Protein AF-A0A522BT53-F1 (afdb_monomer_lite)

Structure (mmCIF, N/CA/C/O backbone):
data_AF-A0A522BT53-F1
#
_entry.id   AF-A0A522BT53-F1
#
loop_
_atom_site.group_PDB
_atom_site.id
_atom_site.type_symbol
_atom_site.label_atom_id
_atom_site.label_alt_id
_atom_site.label_comp_id
_atom_site.label_asym_id
_atom_site.label_entity_id
_atom_site.label_seq_id
_atom_site.pdbx_PDB_ins_code
_atom_site.Cartn_x
_atom_site.Cartn_y
_atom_site.Cartn_z
_atom_site.occupancy
_atom_site.B_iso_or_equiv
_atom_site.auth_seq_id
_atom_site.auth_comp_id
_atom_site.auth_asym_id
_atom_site.auth_atom_id
_atom_site.pdbx_PDB_model_num
ATOM 1 N N . MET A 1 1 ? 45.485 5.341 -39.125 1.00 51.91 1 MET A N 1
ATOM 2 C CA . MET A 1 1 ? 44.309 5.757 -38.316 1.00 51.91 1 MET A CA 1
ATOM 3 C C . MET A 1 1 ? 43.005 5.611 -39.108 1.00 51.91 1 MET A C 1
ATOM 5 O O . MET A 1 1 ? 41.946 5.873 -38.557 1.00 51.91 1 MET A O 1
ATOM 9 N N . GLU A 1 2 ? 43.072 5.160 -40.367 1.00 54.91 2 GLU A N 1
ATOM 10 C CA . GLU A 1 2 ? 41.926 4.986 -41.268 1.00 54.91 2 GLU A CA 1
ATOM 11 C C . GLU A 1 2 ? 41.202 3.629 -41.104 1.00 54.91 2 GLU A C 1
ATOM 13 O O . GLU A 1 2 ? 39.992 3.572 -41.295 1.00 54.91 2 GLU A O 1
ATOM 18 N N . ASP A 1 3 ? 41.867 2.578 -40.603 1.00 47.59 3 ASP A N 1
ATOM 19 C CA . ASP A 1 3 ? 41.271 1.231 -40.449 1.00 47.59 3 ASP A CA 1
ATOM 20 C C . ASP A 1 3 ? 40.143 1.111 -39.401 1.00 47.59 3 ASP A C 1
ATOM 22 O O . ASP A 1 3 ? 39.347 0.176 -39.447 1.00 47.59 3 ASP A O 1
ATOM 26 N N . LEU A 1 4 ? 40.026 2.053 -38.455 1.00 53.59 4 LEU A N 1
ATOM 27 C CA . LEU A 1 4 ? 38.959 2.030 -37.437 1.00 53.59 4 LEU A CA 1
ATOM 28 C C . LEU A 1 4 ? 37.616 2.581 -37.948 1.00 53.59 4 LEU A C 1
ATOM 30 O O . LEU A 1 4 ? 36.588 2.376 -37.301 1.00 53.59 4 LEU A O 1
ATOM 34 N N . LEU A 1 5 ? 37.608 3.279 -39.090 1.00 54.75 5 LEU A N 1
ATOM 35 C CA . LEU A 1 5 ? 36.386 3.807 -39.711 1.00 54.75 5 LEU A CA 1
ATOM 36 C C . LEU A 1 5 ? 35.744 2.803 -40.680 1.00 54.75 5 LEU A C 1
ATOM 38 O O . LEU A 1 5 ? 34.523 2.816 -40.841 1.00 54.75 5 LEU A O 1
ATOM 42 N N . GLU A 1 6 ? 36.532 1.891 -41.256 1.00 53.12 6 GLU A N 1
ATOM 43 C CA . GLU A 1 6 ? 36.057 0.871 -42.204 1.00 53.12 6 GLU A CA 1
ATOM 44 C C . GLU A 1 6 ? 35.191 -0.213 -41.528 1.00 53.12 6 GLU A C 1
ATOM 46 O O . GLU A 1 6 ? 34.408 -0.907 -42.172 1.00 53.12 6 GLU A O 1
ATOM 51 N N . THR A 1 7 ? 35.259 -0.331 -40.197 1.00 60.66 7 THR A N 1
ATOM 52 C CA . THR A 1 7 ? 34.465 -1.300 -39.425 1.00 60.66 7 THR A CA 1
ATOM 53 C C . THR A 1 7 ? 33.075 -0.781 -39.027 1.00 60.66 7 THR A C 1
ATOM 55 O O . THR A 1 7 ? 32.381 -1.441 -38.261 1.00 60.66 7 THR A O 1
ATOM 58 N N . ALA A 1 8 ? 32.620 0.389 -39.490 1.00 65.56 8 ALA A N 1
ATOM 59 C CA . ALA A 1 8 ? 31.292 0.914 -39.150 1.00 65.56 8 ALA A CA 1
ATOM 60 C C . ALA A 1 8 ? 30.194 0.392 -40.104 1.00 65.56 8 ALA A C 1
ATOM 62 O O . ALA A 1 8 ? 30.047 0.859 -41.233 1.00 65.56 8 ALA A O 1
ATOM 63 N N . SER A 1 9 ? 29.361 -0.541 -39.635 1.00 83.19 9 SER A N 1
ATOM 64 C CA . SER A 1 9 ? 28.162 -1.009 -40.356 1.00 83.19 9 SER A CA 1
ATOM 65 C C . SER A 1 9 ? 27.059 0.067 -40.442 1.00 83.19 9 SER A C 1
ATOM 67 O O . SER A 1 9 ? 27.019 1.005 -39.644 1.00 83.19 9 SER A O 1
ATOM 69 N N . ARG A 1 10 ? 26.135 -0.046 -41.408 1.00 90.88 10 ARG A N 1
ATOM 70 C CA . ARG A 1 10 ? 24.993 0.877 -41.586 1.00 90.88 10 ARG A CA 1
ATOM 71 C C . ARG A 1 10 ? 23.680 0.212 -41.180 1.00 90.88 10 ARG A C 1
ATOM 73 O O . ARG A 1 10 ? 23.436 -0.936 -41.532 1.00 90.88 10 ARG A O 1
ATOM 80 N N . CYS A 1 11 ? 22.814 0.948 -40.486 1.00 92.94 11 CYS A N 1
ATOM 81 C CA . CYS A 1 11 ? 21.476 0.469 -40.140 1.00 92.94 11 CYS A CA 1
ATOM 82 C C . CYS A 1 11 ? 20.601 0.312 -41.406 1.00 92.94 11 CYS A C 1
ATOM 84 O O . CYS A 1 11 ? 20.479 1.283 -42.159 1.00 92.94 11 CYS A O 1
ATOM 86 N N . PRO A 1 12 ? 19.936 -0.838 -41.633 1.00 90.44 12 PRO A N 1
ATOM 87 C CA . PRO A 1 12 ? 19.098 -1.059 -42.816 1.00 90.44 12 PRO A CA 1
ATOM 88 C C . PRO A 1 12 ? 17.814 -0.212 -42.827 1.00 90.44 12 PRO A C 1
ATOM 90 O O . PRO A 1 12 ? 17.294 0.084 -43.899 1.00 90.44 12 PRO A O 1
ATOM 93 N N . HIS A 1 13 ? 17.328 0.231 -41.661 1.00 92.81 13 HIS A N 1
ATOM 94 C CA . HIS A 1 13 ? 16.106 1.037 -41.553 1.00 92.81 13 HIS A CA 1
ATOM 95 C C . HIS A 1 13 ? 16.332 2.534 -41.806 1.00 92.81 13 HIS A C 1
ATOM 97 O O . HIS A 1 13 ? 15.557 3.157 -42.524 1.00 92.81 13 HIS A O 1
ATOM 103 N N . CYS A 1 14 ? 17.380 3.130 -41.223 1.00 95.25 14 CYS A N 1
ATOM 104 C CA . CYS A 1 14 ? 17.581 4.588 -41.250 1.00 95.25 14 CYS A CA 1
ATOM 105 C C . CYS A 1 14 ? 18.962 5.037 -41.753 1.00 95.25 14 CYS A C 1
ATOM 107 O O . CYS A 1 14 ? 19.253 6.231 -41.753 1.00 95.25 14 CYS A O 1
ATOM 109 N N . ARG A 1 15 ? 19.839 4.101 -42.143 1.00 93.00 15 ARG A N 1
ATOM 110 C CA . ARG A 1 15 ? 21.200 4.345 -42.673 1.00 93.00 15 ARG A CA 1
ATOM 111 C C . ARG A 1 15 ? 22.184 5.053 -41.726 1.00 93.00 15 ARG A C 1
ATOM 113 O O . ARG A 1 15 ? 23.281 5.436 -42.145 1.00 93.00 15 ARG A O 1
ATOM 120 N N . ALA A 1 16 ? 21.852 5.175 -40.441 1.00 93.62 16 ALA A N 1
ATOM 121 C CA . ALA A 1 16 ? 22.793 5.645 -39.425 1.00 93.62 16 ALA A CA 1
ATOM 122 C C . ALA A 1 16 ? 24.003 4.699 -39.314 1.00 93.62 16 ALA A C 1
ATOM 124 O O . ALA A 1 16 ? 23.875 3.492 -39.539 1.00 93.62 16 ALA A O 1
ATOM 125 N N . SER A 1 17 ? 25.172 5.245 -38.974 1.00 92.31 17 SER A N 1
ATOM 126 C CA . SER A 1 17 ? 26.354 4.451 -38.627 1.00 92.31 17 SER A CA 1
ATOM 127 C C . SER A 1 17 ? 26.114 3.720 -37.307 1.00 92.31 17 SER A C 1
ATOM 129 O O . SER A 1 17 ? 25.740 4.346 -36.315 1.00 92.31 17 SER A O 1
ATOM 131 N N . ILE A 1 18 ? 26.342 2.411 -37.294 1.00 92.50 18 ILE A N 1
ATOM 132 C CA . ILE A 1 18 ? 26.172 1.543 -36.130 1.00 92.50 18 ILE A CA 1
ATOM 133 C C . ILE A 1 18 ? 27.439 0.718 -35.902 1.00 92.50 18 ILE A C 1
ATOM 135 O O . ILE A 1 18 ? 28.134 0.327 -36.844 1.00 92.50 18 ILE A O 1
ATOM 139 N N . ARG A 1 19 ? 27.722 0.421 -34.632 1.00 88.06 19 ARG A N 1
ATOM 140 C CA . ARG A 1 19 ? 28.759 -0.546 -34.263 1.00 88.06 19 ARG A CA 1
ATOM 141 C C . ARG A 1 19 ? 28.359 -1.939 -34.791 1.00 88.06 19 ARG A C 1
ATOM 143 O O . ARG A 1 19 ? 27.199 -2.315 -34.615 1.00 88.06 19 ARG A O 1
ATOM 150 N N . PRO A 1 20 ? 29.282 -2.719 -35.379 1.00 85.31 20 PRO A N 1
ATOM 151 C CA . PRO A 1 20 ? 29.013 -4.106 -35.754 1.00 85.31 20 PRO A CA 1
ATOM 152 C C . PRO A 1 20 ? 28.506 -4.930 -34.572 1.00 85.31 20 PRO A C 1
ATOM 154 O O . PRO A 1 20 ? 29.035 -4.821 -33.466 1.00 85.31 20 PRO A O 1
ATOM 157 N N . GLY A 1 21 ? 27.475 -5.743 -34.802 1.00 83.75 21 GLY A N 1
ATOM 158 C CA . GLY A 1 21 ? 26.868 -6.584 -33.765 1.00 83.75 21 GLY A CA 1
ATOM 159 C C . GLY A 1 21 ? 26.015 -5.830 -32.737 1.00 83.75 21 GLY A C 1
ATOM 160 O O . GLY A 1 21 ? 25.621 -6.423 -31.735 1.00 83.75 21 GLY A O 1
ATOM 161 N N . ALA A 1 22 ? 25.720 -4.540 -32.946 1.00 91.06 22 ALA A N 1
ATOM 162 C CA . ALA A 1 22 ? 24.783 -3.821 -32.089 1.00 91.06 22 ALA A CA 1
ATOM 163 C C . ALA A 1 22 ? 23.378 -4.460 -32.169 1.00 91.06 22 ALA A C 1
ATOM 165 O O . ALA A 1 22 ? 22.857 -4.616 -33.274 1.00 91.06 22 ALA A O 1
ATOM 166 N N . PRO A 1 23 ? 22.734 -4.788 -31.031 1.00 92.88 23 PRO A N 1
ATOM 167 C CA . PRO A 1 23 ? 21.416 -5.426 -31.031 1.00 92.88 23 PRO A CA 1
ATOM 168 C C . PRO A 1 23 ? 20.284 -4.487 -31.473 1.00 92.88 23 PRO A C 1
ATOM 170 O O . PRO A 1 23 ? 19.194 -4.950 -31.782 1.00 92.88 23 PRO A O 1
ATOM 173 N N . TRP A 1 24 ? 20.517 -3.173 -31.502 1.00 94.38 24 TRP A N 1
ATOM 174 C CA . TRP A 1 24 ? 19.541 -2.164 -31.914 1.00 94.38 24 TRP A CA 1
ATOM 175 C C . TRP A 1 24 ? 20.242 -0.882 -32.391 1.00 94.38 24 TRP A C 1
ATOM 177 O O . TRP A 1 24 ? 21.422 -0.654 -32.109 1.00 94.38 24 TRP A O 1
ATOM 187 N N . CYS A 1 25 ? 19.520 -0.032 -33.126 1.00 94.38 25 CYS A N 1
ATOM 188 C CA . CYS A 1 25 ? 20.022 1.251 -33.626 1.00 94.38 25 CYS A CA 1
ATOM 189 C C . CYS A 1 25 ? 19.683 2.409 -32.672 1.00 94.38 25 CYS A C 1
ATOM 191 O O . CYS A 1 25 ? 18.513 2.677 -32.431 1.00 94.38 25 CYS A O 1
ATOM 193 N N . THR A 1 26 ? 20.676 3.177 -32.214 1.00 92.69 26 THR A N 1
ATOM 194 C CA . THR A 1 26 ? 20.476 4.295 -31.266 1.00 92.69 26 THR A CA 1
ATOM 195 C C . THR A 1 26 ? 19.716 5.499 -31.818 1.00 92.69 26 THR A C 1
ATOM 197 O O . THR A 1 26 ? 19.280 6.344 -31.044 1.00 92.69 26 THR A O 1
ATOM 200 N N . LEU A 1 27 ? 19.556 5.595 -33.143 1.00 94.81 27 LEU A N 1
ATOM 201 C CA . LEU A 1 27 ? 18.863 6.714 -33.783 1.00 94.81 27 LEU A CA 1
ATOM 202 C C . LEU A 1 27 ? 17.391 6.398 -34.069 1.00 94.81 27 LEU A C 1
ATOM 204 O O . LEU A 1 27 ? 16.504 7.147 -33.677 1.00 94.81 27 LEU A O 1
ATOM 208 N N . CYS A 1 28 ? 17.122 5.288 -34.760 1.00 95.88 28 CYS A N 1
ATOM 209 C CA . CYS A 1 28 ? 15.758 4.904 -35.141 1.00 95.88 28 CYS A CA 1
ATOM 210 C C . CYS A 1 28 ? 15.131 3.846 -34.230 1.00 95.88 28 CYS A C 1
ATOM 212 O O . CYS A 1 28 ? 13.970 3.509 -34.428 1.00 95.88 28 CYS A O 1
ATOM 214 N N . HIS A 1 29 ? 15.881 3.318 -33.258 1.00 95.25 29 HIS A N 1
ATOM 215 C CA . HIS A 1 29 ? 15.434 2.296 -32.305 1.00 95.25 29 HIS A CA 1
ATOM 216 C C . HIS A 1 29 ? 14.978 0.977 -32.944 1.00 95.25 29 HIS A C 1
ATOM 218 O O . HIS A 1 29 ? 14.343 0.159 -32.286 1.00 95.25 29 HIS A O 1
ATOM 224 N N . ALA A 1 30 ? 15.332 0.739 -34.212 1.00 93.94 30 ALA A N 1
ATOM 225 C CA . ALA A 1 30 ? 15.098 -0.543 -34.859 1.00 93.94 30 ALA A CA 1
ATOM 226 C C . ALA A 1 30 ? 15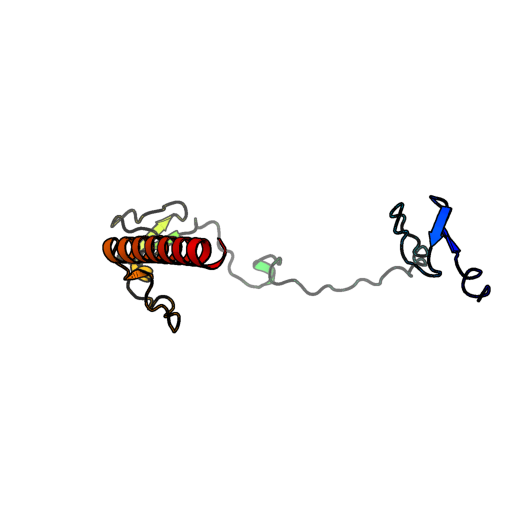.884 -1.654 -34.146 1.00 93.94 30 ALA A C 1
ATOM 228 O O . ALA A 1 30 ? 17.076 -1.486 -33.865 1.00 93.94 30 ALA A O 1
ATOM 229 N N . ASP A 1 31 ? 15.213 -2.775 -33.887 1.00 94.38 31 ASP A N 1
ATOM 230 C CA . ASP A 1 31 ? 15.825 -4.018 -33.421 1.00 94.38 31 ASP A CA 1
ATOM 231 C C . ASP A 1 31 ? 16.588 -4.663 -34.584 1.00 94.38 31 ASP A C 1
ATOM 233 O O . ASP A 1 31 ? 16.054 -4.801 -35.685 1.00 94.38 31 ASP A O 1
ATOM 237 N N . LEU A 1 32 ? 17.855 -4.996 -34.355 1.00 91.25 32 LEU A N 1
ATOM 238 C CA . LEU A 1 32 ? 18.758 -5.559 -35.362 1.00 91.25 32 LEU A CA 1
ATOM 239 C C . LEU A 1 32 ? 19.183 -6.989 -35.013 1.00 91.25 32 LEU A C 1
ATOM 241 O O . LEU A 1 32 ? 20.072 -7.540 -35.668 1.00 91.25 32 LEU A O 1
ATOM 245 N N . ARG A 1 33 ? 18.593 -7.592 -33.974 1.00 91.06 33 ARG A N 1
ATOM 246 C CA . ARG A 1 33 ? 18.890 -8.978 -33.612 1.00 91.06 33 ARG A CA 1
ATOM 247 C C . ARG A 1 33 ? 18.481 -9.915 -34.754 1.00 91.06 33 ARG A C 1
ATOM 249 O O . ARG A 1 33 ? 17.429 -9.707 -35.364 1.00 91.06 33 ARG A O 1
ATOM 256 N N . PRO A 1 34 ? 19.285 -10.952 -35.050 1.00 83.56 34 PRO A N 1
ATOM 257 C CA . PRO A 1 34 ? 18.869 -11.983 -35.986 1.00 83.56 34 PRO A CA 1
ATOM 258 C C . PRO A 1 34 ? 17.566 -12.609 -35.492 1.00 83.56 34 PRO A C 1
ATOM 260 O O . PRO A 1 34 ? 17.371 -12.790 -34.286 1.00 83.56 34 PRO A O 1
ATOM 263 N N . ALA A 1 35 ? 16.674 -12.913 -36.434 1.00 81.31 35 ALA A N 1
ATOM 264 C CA . ALA A 1 35 ? 15.457 -13.636 -36.112 1.00 81.31 35 ALA A CA 1
ATOM 265 C C . ALA A 1 35 ? 15.843 -14.939 -35.390 1.00 81.31 35 ALA A C 1
ATOM 267 O O . ALA A 1 35 ? 16.777 -15.612 -35.838 1.00 81.31 35 ALA A O 1
ATOM 268 N N . PRO A 1 36 ? 15.181 -15.274 -34.269 1.00 80.81 36 PRO A N 1
ATOM 269 C CA . PRO A 1 36 ? 15.466 -16.512 -33.567 1.00 80.81 36 PRO A CA 1
ATOM 270 C C . PRO A 1 36 ? 15.254 -17.684 -34.525 1.00 80.81 36 PRO A C 1
ATOM 272 O O . PRO A 1 36 ? 14.249 -17.748 -35.237 1.00 80.81 36 PRO A O 1
ATOM 275 N N . GLU A 1 37 ? 16.229 -18.586 -34.559 1.00 81.94 37 GLU A N 1
ATOM 276 C CA . GLU A 1 37 ? 16.114 -19.851 -35.274 1.00 81.94 37 GLU A CA 1
ATOM 277 C C . GLU A 1 37 ? 14.888 -20.607 -34.734 1.00 81.94 37 GLU A C 1
ATOM 279 O O . GLU A 1 37 ? 14.686 -20.611 -33.515 1.00 81.94 37 GLU A O 1
ATOM 284 N N . PRO A 1 38 ? 14.023 -21.180 -35.594 1.00 75.94 38 PRO A N 1
ATOM 285 C CA . PRO A 1 38 ? 12.851 -21.912 -35.134 1.00 75.94 38 PRO A CA 1
ATOM 286 C C . PRO A 1 38 ? 13.271 -23.059 -34.212 1.00 75.94 38 PRO A C 1
ATOM 288 O O . PRO A 1 38 ? 13.828 -24.067 -34.645 1.00 75.94 38 PRO A O 1
ATOM 291 N N . GLU A 1 39 ? 13.003 -22.877 -32.923 1.00 75.00 39 GLU A N 1
ATOM 292 C CA . GLU A 1 39 ? 13.284 -23.859 -31.888 1.00 75.00 39 GLU A CA 1
ATOM 293 C C . GLU A 1 39 ? 12.378 -25.089 -32.100 1.00 75.00 39 GLU A C 1
ATOM 295 O O . GLU A 1 39 ? 11.190 -24.932 -32.420 1.00 75.00 39 GLU A O 1
ATOM 300 N N . PRO A 1 40 ? 12.897 -26.325 -31.966 1.00 73.56 40 PRO A N 1
ATOM 301 C CA . PRO A 1 40 ? 12.061 -27.519 -32.015 1.00 73.56 40 PRO A CA 1
ATOM 302 C C . PRO A 1 40 ? 10.960 -27.431 -30.952 1.00 73.56 40 PRO A C 1
ATOM 304 O O . PRO A 1 40 ? 11.193 -26.957 -29.842 1.00 73.56 40 PRO A O 1
ATOM 307 N N . ALA A 1 41 ? 9.750 -27.877 -31.308 1.00 73.31 41 ALA A N 1
ATOM 308 C CA . ALA A 1 41 ? 8.565 -27.729 -30.467 1.00 73.31 41 ALA A CA 1
ATOM 309 C C . ALA A 1 41 ? 8.835 -28.202 -29.022 1.00 73.31 41 ALA A C 1
ATOM 311 O O . ALA A 1 41 ? 9.313 -29.326 -28.832 1.00 73.31 41 ALA A O 1
ATOM 312 N N . PRO A 1 42 ? 8.538 -27.374 -28.003 1.00 69.88 42 PRO A N 1
ATOM 313 C CA . PRO A 1 42 ? 8.879 -27.701 -26.629 1.00 69.88 42 PRO A CA 1
ATOM 314 C C . PRO A 1 42 ? 8.073 -28.912 -26.151 1.00 69.88 42 PRO A C 1
ATOM 316 O O . PRO A 1 42 ? 6.853 -28.980 -26.316 1.00 69.88 42 PRO A O 1
ATOM 319 N N . ALA A 1 43 ? 8.763 -29.864 -25.520 1.00 74.56 43 ALA A N 1
ATOM 320 C CA . ALA A 1 43 ? 8.123 -30.927 -24.754 1.00 74.56 43 ALA A CA 1
ATOM 321 C C . ALA A 1 43 ? 7.239 -30.317 -23.645 1.00 74.56 43 ALA A C 1
ATOM 323 O O . ALA A 1 43 ? 7.549 -29.227 -23.155 1.00 74.56 43 ALA A O 1
ATOM 324 N N . PRO A 1 44 ? 6.150 -30.986 -23.218 1.00 71.19 44 PRO A N 1
ATOM 325 C CA . PRO A 1 44 ? 5.286 -30.470 -22.162 1.00 71.19 44 PRO A CA 1
ATOM 326 C C . PRO A 1 44 ? 6.084 -30.271 -20.869 1.00 71.19 44 PRO A C 1
ATOM 328 O O . PRO A 1 44 ? 6.454 -31.223 -20.183 1.00 71.19 44 PRO A O 1
ATOM 331 N N . VAL A 1 45 ? 6.352 -29.008 -20.540 1.00 70.00 45 VAL A N 1
ATOM 332 C CA . VAL A 1 45 ? 7.021 -28.620 -19.300 1.00 70.00 45 VAL A CA 1
ATOM 333 C C . VAL A 1 45 ? 5.982 -28.645 -18.185 1.00 70.00 45 VAL A C 1
ATOM 335 O O . VAL A 1 45 ? 5.054 -27.833 -18.168 1.00 70.00 45 VAL A O 1
ATOM 338 N N . VAL A 1 46 ? 6.132 -29.570 -17.234 1.00 72.62 46 VAL A N 1
ATOM 339 C CA . VAL A 1 46 ? 5.390 -29.519 -15.969 1.00 72.62 46 VAL A CA 1
ATOM 340 C C . VAL A 1 46 ? 5.873 -28.281 -15.221 1.00 72.62 46 VAL A C 1
ATOM 342 O O . VAL A 1 46 ? 6.988 -28.253 -14.702 1.00 72.62 46 VAL A O 1
ATOM 345 N N . ARG A 1 47 ? 5.065 -27.219 -15.217 1.00 77.88 47 ARG A N 1
ATOM 346 C CA . ARG A 1 47 ? 5.411 -25.998 -14.489 1.00 77.88 47 ARG A CA 1
ATOM 347 C C . ARG A 1 47 ? 5.171 -26.210 -12.992 1.00 77.88 47 ARG A C 1
ATOM 349 O O . ARG A 1 47 ? 4.096 -26.699 -12.636 1.00 77.88 47 ARG A O 1
ATOM 356 N N . PRO A 1 48 ? 6.109 -25.805 -12.120 1.00 79.88 48 PRO A N 1
ATOM 357 C CA . PRO A 1 48 ? 5.838 -25.709 -10.696 1.00 79.88 48 PRO A CA 1
ATOM 358 C C . PRO A 1 48 ? 4.650 -24.775 -10.471 1.00 79.88 48 PRO A C 1
ATOM 360 O O . PRO A 1 48 ? 4.518 -23.745 -11.135 1.00 79.88 48 PRO A O 1
ATOM 363 N N . VAL A 1 49 ? 3.777 -25.153 -9.547 1.00 82.44 49 VAL A N 1
ATOM 364 C CA . VAL A 1 49 ? 2.657 -24.314 -9.133 1.00 82.44 49 VAL A CA 1
ATOM 365 C C . VAL A 1 49 ? 3.221 -23.126 -8.351 1.00 82.44 49 VAL A C 1
ATOM 367 O O . VAL A 1 49 ? 3.959 -23.322 -7.389 1.00 82.44 49 VAL A O 1
ATOM 370 N N . ASP A 1 50 ? 2.893 -21.905 -8.769 1.00 86.69 50 ASP A N 1
ATOM 371 C CA . ASP A 1 50 ? 3.258 -20.690 -8.039 1.00 86.69 50 ASP A CA 1
ATOM 372 C C . ASP A 1 50 ? 2.336 -20.538 -6.816 1.00 86.69 50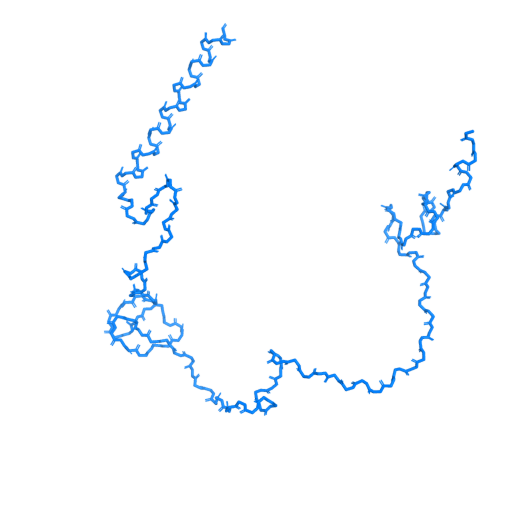 ASP A C 1
ATOM 374 O O . ASP A 1 50 ? 1.128 -20.355 -6.989 1.00 86.69 50 ASP A O 1
ATOM 378 N N . PRO A 1 51 ? 2.862 -20.602 -5.580 1.00 82.69 51 PRO A N 1
ATOM 379 C CA . PRO A 1 51 ? 2.045 -20.555 -4.372 1.00 82.69 51 PRO A CA 1
ATOM 380 C C . PRO A 1 51 ? 1.289 -19.231 -4.180 1.00 82.69 51 PRO A C 1
ATOM 382 O O . PRO A 1 51 ? 0.329 -19.207 -3.415 1.00 82.69 51 PRO A O 1
ATOM 385 N N . LEU A 1 52 ? 1.679 -18.141 -4.851 1.00 85.06 52 LEU A N 1
ATOM 386 C CA . LEU A 1 52 ? 0.998 -16.843 -4.734 1.00 85.06 52 LEU A CA 1
ATOM 387 C C . LEU A 1 52 ? -0.227 -16.725 -5.644 1.00 85.06 52 LEU A C 1
ATOM 389 O O . LEU A 1 52 ? -1.134 -15.944 -5.358 1.00 85.06 52 LEU A O 1
ATOM 393 N N . THR A 1 53 ? -0.257 -17.481 -6.740 1.00 81.44 53 THR A N 1
ATOM 394 C CA . THR A 1 53 ? -1.343 -17.440 -7.734 1.00 81.44 53 THR A CA 1
ATOM 395 C C . THR A 1 53 ? -2.126 -18.746 -7.828 1.00 81.44 53 THR A C 1
ATOM 397 O O . THR A 1 53 ? -3.146 -18.809 -8.518 1.00 81.44 53 THR A O 1
ATOM 400 N N . ALA A 1 54 ? -1.699 -19.788 -7.116 1.00 85.69 54 ALA A N 1
ATOM 401 C CA . ALA A 1 54 ? -2.408 -21.052 -7.061 1.00 85.69 54 ALA A CA 1
ATOM 402 C C . ALA A 1 54 ? -3.788 -20.907 -6.402 1.00 85.69 54 ALA A C 1
ATOM 404 O O . ALA A 1 54 ? -3.926 -20.252 -5.366 1.00 85.69 54 ALA A O 1
ATOM 405 N N . PRO A 1 55 ? -4.815 -21.591 -6.930 1.00 80.75 55 PRO A N 1
ATOM 406 C CA . PRO A 1 55 ? -6.067 -21.779 -6.216 1.00 80.75 55 PRO A CA 1
ATOM 407 C C . PRO A 1 55 ? -5.814 -22.367 -4.823 1.00 80.75 55 PRO A C 1
ATOM 409 O O . PRO A 1 55 ? -5.090 -23.351 -4.690 1.00 80.75 55 PRO A O 1
ATOM 412 N N . ALA A 1 56 ? -6.468 -21.826 -3.793 1.00 79.75 56 ALA A N 1
ATOM 413 C CA . ALA A 1 56 ? -6.314 -22.280 -2.406 1.00 79.75 56 ALA A CA 1
ATOM 414 C C . ALA A 1 56 ? -6.509 -23.803 -2.240 1.00 79.75 56 ALA A C 1
ATOM 416 O O . ALA A 1 56 ? -5.794 -24.446 -1.475 1.00 79.75 56 ALA A O 1
ATOM 417 N N . ALA A 1 57 ? -7.413 -24.394 -3.031 1.00 80.12 57 ALA A N 1
ATOM 418 C CA . ALA A 1 57 ? -7.652 -25.836 -3.064 1.00 80.12 57 ALA A CA 1
ATOM 419 C C . ALA A 1 57 ? -6.410 -26.652 -3.473 1.00 80.12 57 ALA A C 1
ATOM 421 O O . ALA A 1 57 ? -6.166 -27.715 -2.909 1.00 80.12 57 ALA A O 1
ATOM 422 N N . LEU A 1 58 ? -5.599 -26.147 -4.411 1.00 82.88 58 LEU A N 1
ATOM 423 C CA . LEU A 1 58 ? -4.347 -26.788 -4.840 1.00 82.88 58 LEU A CA 1
ATOM 424 C C . LEU A 1 58 ? -3.258 -26.733 -3.761 1.00 82.88 58 LEU A C 1
ATOM 426 O O . LEU A 1 58 ? -2.336 -27.540 -3.786 1.00 82.88 58 LEU A O 1
ATOM 430 N N . LEU A 1 59 ? -3.382 -25.808 -2.810 1.00 85.25 59 LEU A N 1
ATOM 431 C CA . LEU A 1 59 ? -2.477 -25.660 -1.671 1.00 85.25 59 LEU A CA 1
ATOM 432 C C . LEU A 1 59 ? -2.984 -26.384 -0.412 1.00 85.25 59 LEU A C 1
ATOM 434 O O . LEU A 1 59 ? -2.363 -26.273 0.642 1.00 85.25 59 LE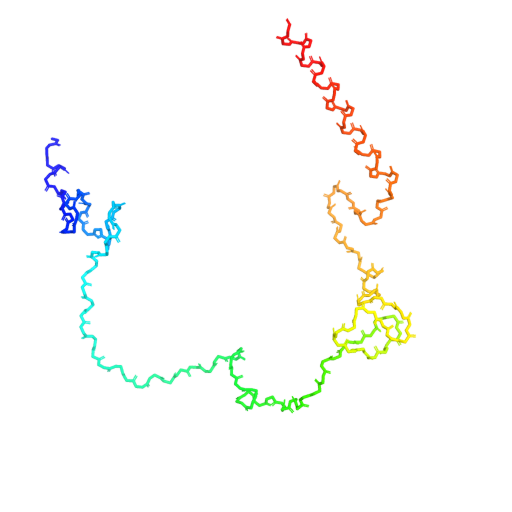U A O 1
ATOM 438 N N . GLY A 1 60 ? -4.119 -27.091 -0.487 1.00 83.12 60 GLY A N 1
ATOM 439 C CA . GLY A 1 60 ? -4.739 -27.729 0.680 1.00 83.12 60 GLY A CA 1
ATOM 440 C C . GLY A 1 60 ? -5.217 -26.735 1.746 1.00 83.12 60 GLY A C 1
ATOM 441 O O . GLY A 1 60 ? -5.426 -27.120 2.896 1.00 83.12 60 GLY A O 1
ATOM 442 N N . LEU A 1 61 ? -5.380 -25.458 1.384 1.00 79.00 61 LEU A N 1
ATOM 443 C CA . LEU A 1 61 ? -5.897 -24.428 2.277 1.00 79.00 61 LEU A CA 1
ATOM 444 C C . LEU A 1 61 ? -7.424 -24.564 2.376 1.00 79.00 61 LEU A C 1
ATOM 446 O O . LEU A 1 61 ? -8.085 -24.819 1.363 1.00 79.00 61 LEU A O 1
ATOM 450 N N . PRO A 1 62 ? -8.013 -24.373 3.570 1.00 74.31 62 PRO A N 1
ATOM 451 C CA . PRO A 1 62 ? -9.459 -24.402 3.717 1.00 74.31 62 PRO A CA 1
ATOM 452 C C . PRO A 1 62 ? -10.094 -23.312 2.848 1.00 74.31 62 PRO A C 1
ATOM 454 O O . PRO A 1 62 ? -9.630 -22.170 2.817 1.00 74.31 62 PRO A O 1
ATOM 457 N N . ALA A 1 63 ? -11.176 -23.659 2.149 1.00 67.50 63 ALA A N 1
ATOM 458 C CA . ALA A 1 63 ? -11.972 -22.689 1.414 1.00 67.50 63 ALA A CA 1
ATOM 459 C C . ALA A 1 63 ? -12.622 -21.723 2.416 1.00 67.50 63 ALA A C 1
ATOM 461 O O . ALA A 1 63 ? -13.630 -22.050 3.042 1.00 67.50 63 ALA A O 1
ATOM 462 N N . GLN A 1 64 ? -12.044 -20.533 2.589 1.00 64.44 64 GLN A N 1
ATOM 463 C CA . GLN A 1 64 ? -12.704 -19.456 3.320 1.00 64.44 64 GLN A CA 1
ATOM 464 C C . GLN A 1 64 ? -13.814 -18.898 2.431 1.00 64.44 64 GLN A C 1
ATOM 466 O O . GLN A 1 64 ? -13.596 -18.027 1.590 1.00 64.44 64 GLN A O 1
ATOM 471 N N . ALA A 1 65 ? -15.009 -19.464 2.570 1.00 57.72 65 ALA A N 1
ATOM 472 C CA . ALA A 1 65 ? -16.197 -18.976 1.896 1.00 57.72 65 ALA A CA 1
ATOM 473 C C . ALA A 1 65 ? -16.576 -17.602 2.466 1.00 57.72 65 ALA A C 1
ATOM 475 O O . ALA A 1 65 ? -17.129 -17.523 3.556 1.00 57.72 65 ALA A O 1
ATOM 476 N N . GLY A 1 66 ? -16.261 -16.534 1.729 1.00 58.47 66 GLY A N 1
ATOM 477 C CA . GLY A 1 66 ? -17.008 -15.270 1.724 1.00 58.47 66 GLY A CA 1
ATOM 478 C C . GLY A 1 66 ? -17.210 -14.531 3.050 1.00 58.47 66 GLY A C 1
ATOM 479 O O . GLY A 1 66 ? -18.048 -13.634 3.086 1.00 58.47 66 GLY A O 1
ATOM 480 N N . ALA A 1 67 ? -16.493 -14.871 4.123 1.00 67.38 67 ALA A N 1
ATOM 481 C CA . ALA A 1 67 ? -16.517 -14.069 5.336 1.00 67.38 67 ALA A CA 1
ATOM 482 C C . ALA A 1 67 ? -15.955 -12.690 4.982 1.00 67.38 67 ALA A C 1
ATOM 484 O O . ALA A 1 67 ? -14.803 -12.574 4.557 1.00 67.38 67 ALA A O 1
ATOM 485 N N . GLU A 1 68 ? -16.797 -11.663 5.094 1.00 79.88 68 GLU A N 1
ATOM 486 C CA . GLU A 1 68 ? -16.369 -10.287 4.888 1.00 79.88 68 GLU A CA 1
ATOM 487 C C . GLU A 1 68 ? -15.177 -10.027 5.820 1.00 79.88 68 GLU A C 1
ATOM 489 O O . GLU A 1 68 ? -15.274 -10.312 7.018 1.00 79.88 68 GLU A O 1
ATOM 494 N N . PRO A 1 69 ? -14.022 -9.584 5.297 1.00 86.81 69 PRO A N 1
ATOM 495 C CA . PRO A 1 69 ? -12.834 -9.418 6.116 1.00 86.81 69 PRO A CA 1
ATOM 496 C C . PRO A 1 69 ? -13.122 -8.435 7.253 1.00 86.81 69 PRO A C 1
ATOM 498 O O . PRO A 1 69 ? -13.682 -7.355 7.050 1.00 86.81 69 PRO A O 1
ATOM 501 N N . THR A 1 70 ? -12.720 -8.812 8.462 1.00 93.75 70 THR A N 1
ATOM 502 C CA . THR A 1 70 ? -12.867 -7.988 9.663 1.00 93.75 70 THR A CA 1
ATOM 503 C C . THR A 1 70 ? -11.519 -7.727 10.310 1.00 93.75 70 THR A C 1
ATOM 505 O O . THR A 1 70 ? -10.627 -8.573 10.244 1.00 93.75 70 THR A O 1
ATOM 508 N N . TRP A 1 71 ? -11.386 -6.600 11.002 1.00 93.19 71 TRP A N 1
ATOM 509 C CA . TRP A 1 71 ? -10.230 -6.297 11.840 1.00 93.19 71 TRP A CA 1
ATOM 510 C C . TRP A 1 71 ? -10.603 -6.275 13.330 1.00 93.19 71 TRP A C 1
ATOM 512 O O . TRP A 1 71 ? -11.671 -5.773 13.693 1.00 93.19 71 TRP A O 1
ATOM 522 N N . PRO A 1 72 ? -9.733 -6.793 14.215 1.00 93.75 72 PRO A N 1
ATOM 523 C CA . PRO A 1 72 ? -9.929 -6.709 15.656 1.00 93.75 72 PRO A CA 1
ATOM 524 C C . PRO A 1 72 ? -9.504 -5.332 16.181 1.00 93.75 72 PRO A C 1
ATOM 526 O O . PRO A 1 72 ? -8.409 -4.843 15.896 1.00 93.75 72 PRO A O 1
ATOM 529 N N . CYS A 1 73 ? -10.348 -4.697 16.989 1.00 94.12 73 CYS A N 1
ATOM 530 C CA . CYS A 1 73 ? -10.006 -3.444 17.645 1.00 94.12 73 CYS A CA 1
ATOM 531 C C . CYS A 1 73 ? -8.971 -3.681 18.747 1.00 94.12 73 CYS A C 1
ATOM 533 O O . CYS A 1 73 ? -9.282 -4.294 19.760 1.00 94.12 73 CYS A O 1
ATOM 535 N N . THR A 1 74 ? -7.773 -3.114 18.621 1.00 91.94 74 THR A N 1
ATOM 536 C CA . THR A 1 74 ? -6.707 -3.281 19.628 1.00 91.94 74 THR A CA 1
ATOM 537 C C . THR A 1 74 ? -7.026 -2.613 20.970 1.00 91.94 74 THR A C 1
ATOM 539 O O . THR A 1 74 ? -6.414 -2.946 21.973 1.00 91.94 74 THR A O 1
ATOM 542 N N . THR A 1 75 ? -7.986 -1.680 21.005 1.00 92.38 75 THR A N 1
ATOM 543 C CA . THR A 1 75 ? -8.428 -1.007 22.239 1.00 92.38 75 THR A CA 1
ATOM 544 C C . THR A 1 75 ? -9.455 -1.810 23.048 1.00 92.38 75 THR A C 1
ATOM 546 O O . THR A 1 75 ? -9.395 -1.797 24.270 1.00 92.38 75 THR A O 1
ATOM 549 N N . CYS A 1 76 ? -10.420 -2.482 22.403 1.00 93.56 76 CYS A N 1
ATOM 550 C CA . CYS A 1 76 ? -11.538 -3.147 23.099 1.00 93.56 76 CYS A CA 1
ATOM 551 C C . CYS A 1 76 ? -11.823 -4.590 22.645 1.00 93.56 76 CYS A C 1
ATOM 553 O O . CYS A 1 76 ? -12.711 -5.233 23.191 1.00 93.56 76 CYS A O 1
ATOM 555 N N . GLY A 1 77 ? -11.117 -5.102 21.635 1.00 92.25 77 GLY A N 1
ATOM 556 C CA . GLY A 1 77 ? -11.264 -6.463 21.110 1.00 92.25 77 GLY A CA 1
ATOM 557 C C . GLY A 1 77 ? -12.401 -6.678 20.104 1.00 92.25 77 GLY A C 1
ATOM 558 O O . GLY A 1 77 ? -12.455 -7.739 19.490 1.00 92.25 77 GLY A O 1
ATOM 559 N N . ALA A 1 78 ? -13.292 -5.702 19.888 1.00 95.50 78 ALA A N 1
ATOM 560 C CA . ALA A 1 78 ? -14.417 -5.857 18.961 1.00 95.50 78 ALA A CA 1
ATOM 561 C C . ALA A 1 78 ? -13.957 -6.111 17.511 1.00 95.50 78 ALA A C 1
ATOM 563 O O . ALA A 1 78 ? -13.047 -5.438 17.020 1.00 95.50 78 ALA A O 1
ATOM 564 N N . ALA A 1 79 ? -14.614 -7.041 16.814 1.00 95.44 79 ALA A N 1
ATOM 565 C CA . ALA A 1 79 ? -14.423 -7.258 15.382 1.00 95.44 79 ALA A CA 1
ATOM 566 C C . ALA A 1 79 ? -15.195 -6.199 14.583 1.00 95.44 79 ALA A C 1
ATOM 568 O O . ALA A 1 79 ? -16.380 -5.974 14.821 1.00 95.44 79 ALA A O 1
ATOM 569 N N . ASN A 1 80 ? -14.520 -5.542 13.645 1.00 95.44 80 ASN A N 1
ATOM 570 C CA . ASN A 1 80 ? -15.078 -4.466 12.830 1.00 95.44 80 ASN A CA 1
ATOM 571 C C . ASN A 1 80 ? -14.924 -4.786 11.339 1.00 95.44 80 ASN A C 1
ATOM 573 O O . ASN A 1 80 ? -13.933 -5.411 10.965 1.00 95.44 80 ASN A O 1
ATOM 577 N N . PRO A 1 81 ? -15.856 -4.352 10.475 1.00 93.75 81 PRO A N 1
ATOM 578 C CA . PRO A 1 81 ? -15.744 -4.567 9.032 1.00 93.75 81 PRO A CA 1
ATOM 579 C C . PRO A 1 81 ? -14.518 -3.842 8.462 1.00 93.75 81 PRO A C 1
ATOM 581 O O . PRO A 1 81 ? -14.169 -2.754 8.931 1.00 93.75 81 PRO A O 1
ATOM 584 N N . ILE A 1 82 ? -13.880 -4.399 7.424 1.00 93.00 82 ILE A N 1
ATOM 585 C CA . ILE A 1 82 ? -12.662 -3.810 6.828 1.00 93.00 82 ILE A CA 1
ATOM 586 C C . ILE A 1 82 ? -12.867 -2.387 6.292 1.00 93.00 82 ILE A C 1
ATOM 588 O O . ILE A 1 82 ? -11.924 -1.604 6.244 1.00 93.00 82 ILE A O 1
ATOM 592 N N . ALA A 1 83 ? -14.100 -2.041 5.914 1.00 91.38 83 ALA A N 1
ATOM 593 C CA . ALA A 1 83 ? -14.452 -0.710 5.429 1.00 91.38 83 ALA A CA 1
ATOM 594 C C . ALA A 1 83 ? -14.564 0.341 6.553 1.00 91.38 83 ALA A C 1
ATOM 596 O O . ALA A 1 83 ? -14.550 1.540 6.273 1.00 91.38 83 ALA A O 1
ATOM 597 N N . ALA A 1 84 ? -14.680 -0.075 7.821 1.00 93.56 84 ALA A N 1
ATOM 598 C CA . ALA A 1 84 ? -14.779 0.850 8.943 1.00 93.56 84 ALA A CA 1
ATOM 599 C C . ALA A 1 84 ? -13.404 1.419 9.315 1.00 93.56 84 ALA A C 1
ATOM 601 O O . ALA A 1 84 ? -12.485 0.688 9.676 1.00 93.56 84 ALA A O 1
ATOM 602 N N . THR A 1 85 ? -13.290 2.747 9.306 1.00 93.50 85 THR A N 1
ATOM 603 C CA . THR A 1 85 ? -12.079 3.475 9.727 1.00 93.50 85 THR A CA 1
ATOM 604 C C . THR A 1 85 ? -11.974 3.649 11.247 1.00 93.50 85 THR A C 1
ATOM 606 O O . THR A 1 85 ? -10.923 4.046 11.754 1.00 93.50 85 THR A O 1
ATOM 609 N N . ALA A 1 86 ? -13.059 3.373 11.975 1.00 95.62 86 ALA A N 1
ATOM 610 C CA . ALA A 1 86 ? -13.150 3.448 13.427 1.00 95.62 86 ALA A CA 1
ATOM 611 C C . ALA A 1 86 ? -13.969 2.276 13.983 1.00 95.62 86 ALA A C 1
ATOM 613 O O . ALA A 1 86 ? -14.853 1.742 13.313 1.00 95.62 86 ALA A O 1
ATOM 614 N N . CYS A 1 87 ? -13.669 1.889 15.219 1.00 96.31 87 CYS A N 1
ATOM 615 C CA . CYS A 1 87 ? -14.356 0.826 15.926 1.00 96.31 87 CYS A CA 1
ATOM 616 C C . CYS A 1 87 ? -15.804 1.235 16.206 1.00 96.31 87 CYS A C 1
ATOM 618 O O . CYS A 1 87 ? -16.058 2.248 16.855 1.00 96.31 87 CYS A O 1
ATOM 620 N N . THR A 1 88 ? -16.747 0.409 15.774 1.00 96.31 88 THR A N 1
ATOM 621 C CA . THR A 1 88 ? -18.187 0.607 15.985 1.00 96.31 88 THR A CA 1
ATOM 622 C C . THR A 1 88 ? -18.600 0.494 17.457 1.00 96.31 88 THR A C 1
ATOM 624 O O . THR A 1 88 ? -19.631 1.037 17.838 1.00 96.31 88 THR A O 1
ATOM 627 N N . ALA A 1 89 ? -17.782 -0.158 18.295 1.00 96.56 89 ALA A N 1
ATOM 628 C CA . ALA A 1 89 ? -18.048 -0.335 19.722 1.00 96.56 89 ALA A CA 1
ATOM 629 C C . ALA A 1 89 ? -17.449 0.774 20.608 1.00 96.56 89 ALA A C 1
ATOM 631 O O . ALA A 1 89 ? -18.103 1.226 21.542 1.00 96.56 89 ALA A O 1
ATOM 632 N N . CYS A 1 90 ? -16.210 1.213 20.348 1.00 95.69 90 CYS A N 1
ATOM 633 C CA . CYS A 1 90 ? -15.497 2.158 21.225 1.00 95.69 90 CYS A CA 1
ATOM 634 C C . CYS A 1 90 ? -15.021 3.446 20.536 1.00 95.69 90 CYS A C 1
ATOM 636 O O . CYS A 1 90 ? -14.417 4.295 21.185 1.00 95.69 90 CYS A O 1
ATOM 638 N N . GLY A 1 91 ? -15.231 3.590 19.225 1.00 95.19 91 GLY A N 1
ATOM 639 C CA . GLY A 1 91 ? -14.820 4.765 18.450 1.00 95.19 91 GLY A CA 1
ATOM 640 C C . GLY A 1 91 ? -13.318 4.876 18.156 1.00 95.19 91 GLY A C 1
ATOM 641 O O . GLY A 1 91 ? -12.910 5.794 17.450 1.00 95.19 91 GLY A O 1
ATOM 642 N N . ALA A 1 92 ? -12.483 3.958 18.656 1.00 94.56 92 ALA A N 1
ATOM 643 C CA . ALA A 1 92 ? -11.044 3.975 18.394 1.00 94.56 92 ALA A CA 1
ATOM 644 C C . ALA A 1 92 ? -10.742 3.784 16.898 1.00 94.56 92 ALA A C 1
ATOM 646 O O . ALA A 1 92 ? -11.351 2.940 16.243 1.00 94.56 92 ALA A O 1
ATOM 647 N N . GLY A 1 93 ? -9.789 4.544 16.356 1.00 92.75 93 GLY A N 1
ATOM 648 C CA . GLY A 1 93 ? -9.348 4.378 14.969 1.00 92.75 93 GLY A CA 1
ATOM 649 C C . GLY A 1 93 ? -8.721 3.003 14.709 1.00 92.75 93 GLY A C 1
ATOM 650 O O . GLY A 1 93 ? -8.263 2.329 15.637 1.00 92.75 93 GLY A O 1
ATOM 651 N N . PHE A 1 94 ? -8.663 2.600 13.439 1.00 91.62 94 PHE A N 1
ATOM 652 C CA . PHE A 1 94 ? -7.933 1.398 13.026 1.00 91.62 94 PHE A CA 1
ATOM 653 C C . PHE A 1 94 ? -6.496 1.413 13.586 1.00 91.62 94 PHE A C 1
ATOM 655 O O . PHE A 1 94 ? -5.752 2.373 13.375 1.00 91.62 94 PHE A O 1
ATOM 662 N N . LEU A 1 95 ? -6.127 0.361 14.329 1.00 84.94 95 LEU A N 1
ATOM 663 C CA . LEU A 1 95 ? -4.820 0.193 14.991 1.00 84.94 95 LEU A CA 1
ATOM 664 C C . LEU A 1 95 ? -4.440 1.295 16.002 1.00 84.94 95 LEU A C 1
ATOM 666 O O . LEU A 1 95 ? -3.256 1.502 16.265 1.00 84.94 95 LEU A O 1
ATOM 670 N N . ALA A 1 96 ? -5.408 1.998 16.598 1.00 85.38 96 ALA A N 1
ATOM 671 C CA . ALA A 1 96 ? -5.123 3.071 17.557 1.00 85.38 96 ALA A CA 1
ATOM 672 C C . ALA A 1 96 ? -4.221 2.626 18.726 1.00 85.38 96 ALA A C 1
ATOM 674 O O . ALA A 1 96 ? -3.310 3.360 19.089 1.00 85.38 96 ALA A O 1
ATOM 675 N N . GLY A 1 97 ? -4.409 1.410 19.251 1.00 76.19 97 GLY A N 1
ATOM 676 C CA . GLY A 1 97 ? -3.614 0.896 20.379 1.00 76.19 97 GLY A CA 1
ATOM 677 C C . GLY A 1 97 ? -2.160 0.538 20.044 1.00 76.19 97 GLY A C 1
ATOM 678 O O . GLY A 1 97 ? -1.347 0.421 20.947 1.00 76.19 97 GLY A O 1
ATOM 679 N N . LEU A 1 98 ? -1.793 0.409 18.763 1.00 74.62 98 LEU A N 1
ATOM 680 C CA . LEU A 1 98 ? -0.396 0.173 18.360 1.00 74.62 98 LEU A CA 1
ATOM 681 C C . LEU A 1 98 ? 0.453 1.451 18.375 1.00 74.62 98 LEU A C 1
ATOM 683 O O . LEU A 1 98 ? 1.677 1.370 18.297 1.00 74.62 98 LEU A O 1
ATOM 687 N N . ARG A 1 99 ? -0.174 2.632 18.461 1.00 66.25 99 ARG A N 1
ATOM 688 C CA . ARG A 1 99 ? 0.544 3.912 18.539 1.00 66.25 99 ARG A CA 1
ATOM 689 C C . ARG A 1 99 ? 1.165 4.157 19.910 1.00 66.25 99 ARG A C 1
ATOM 691 O O . ARG A 1 99 ? 2.159 4.868 19.978 1.00 66.25 99 ARG A O 1
ATOM 698 N N . ASP A 1 100 ? 0.588 3.574 20.956 1.00 62.47 100 ASP A N 1
ATOM 699 C CA . ASP A 1 100 ? 1.030 3.796 22.333 1.00 62.47 100 ASP A CA 1
ATOM 700 C C . ASP A 1 100 ? 2.150 2.824 22.753 1.00 62.47 100 ASP A C 1
ATOM 702 O O . ASP A 1 100 ? 2.979 3.175 23.589 1.00 62.47 100 ASP A O 1
ATOM 706 N N . GLU A 1 101 ? 2.220 1.634 22.140 1.00 56.81 101 GLU A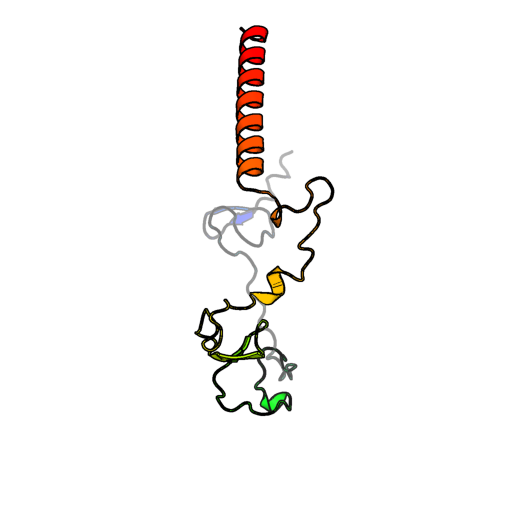 N 1
ATOM 707 C CA . GLU A 1 101 ? 3.151 0.565 22.544 1.00 56.81 101 GLU A CA 1
ATOM 708 C C . GLU A 1 101 ? 4.442 0.492 21.704 1.00 56.81 101 GLU A C 1
ATOM 710 O O . GLU A 1 101 ? 5.407 -0.162 22.096 1.00 56.81 101 GLU A O 1
ATOM 715 N N . ALA A 1 102 ? 4.496 1.136 20.534 1.00 55.22 102 ALA A N 1
ATOM 716 C CA . ALA A 1 102 ? 5.700 1.123 19.709 1.00 55.22 102 ALA A CA 1
ATOM 717 C C . ALA A 1 102 ? 6.670 2.232 20.164 1.00 55.22 102 ALA A C 1
ATOM 719 O O . ALA A 1 102 ? 6.348 3.407 19.972 1.00 55.22 102 ALA A O 1
ATOM 720 N N . PRO A 1 103 ? 7.884 1.923 20.675 1.00 53.81 103 PRO A N 1
ATOM 721 C CA . PRO A 1 103 ? 8.989 2.873 20.619 1.00 53.81 103 PRO A CA 1
ATOM 722 C C . PRO A 1 103 ? 9.320 3.071 19.137 1.00 53.81 103 PRO A C 1
ATOM 724 O O . PRO A 1 103 ? 10.061 2.307 18.513 1.00 53.81 103 PRO A O 1
ATOM 727 N N . LEU A 1 104 ? 8.635 4.041 18.538 1.00 54.53 104 LEU A N 1
ATOM 728 C CA . LEU A 1 104 ? 8.626 4.294 17.111 1.00 54.53 104 LEU A CA 1
ATOM 729 C C . LEU A 1 104 ? 9.964 4.921 16.719 1.00 54.53 104 LEU A C 1
ATOM 731 O O . LEU A 1 104 ? 10.123 6.136 16.746 1.00 54.53 104 LEU A O 1
ATOM 735 N N . LEU A 1 105 ? 10.903 4.052 16.344 1.00 61.19 105 LEU A N 1
ATOM 736 C CA . LEU A 1 105 ? 12.122 4.372 15.609 1.00 61.19 105 LEU A CA 1
ATOM 737 C C . LEU A 1 105 ? 12.932 5.515 16.253 1.00 61.19 105 LEU A C 1
ATOM 739 O O . LEU A 1 105 ? 12.924 6.650 15.780 1.00 61.19 105 LEU A O 1
ATOM 743 N N . GLU A 1 106 ? 13.667 5.208 17.326 1.00 57.16 106 GLU A N 1
ATOM 744 C CA . GLU A 1 106 ? 14.691 6.114 17.853 1.00 57.16 106 GLU A CA 1
ATOM 745 C C . GLU A 1 106 ? 15.784 6.308 16.795 1.00 57.16 106 GLU A C 1
ATOM 747 O O . GLU A 1 106 ? 16.663 5.466 16.613 1.00 57.16 106 GLU A O 1
ATOM 752 N N . ILE A 1 107 ? 15.715 7.414 16.053 1.00 69.75 107 ILE A N 1
ATOM 753 C CA . ILE A 1 107 ? 16.769 7.789 15.113 1.00 69.75 107 ILE A CA 1
ATOM 754 C C . ILE A 1 107 ? 17.927 8.354 15.949 1.00 69.75 107 ILE A C 1
ATOM 756 O O . ILE A 1 107 ? 17.763 9.417 16.569 1.00 69.75 107 ILE A O 1
ATOM 760 N N . PRO A 1 108 ? 19.096 7.685 15.993 1.00 58.06 108 PRO A N 1
ATOM 761 C CA . PRO A 1 108 ? 20.230 8.166 16.770 1.00 58.06 108 PRO A CA 1
ATOM 762 C C . PRO A 1 108 ? 20.642 9.559 16.275 1.00 58.06 108 PRO A C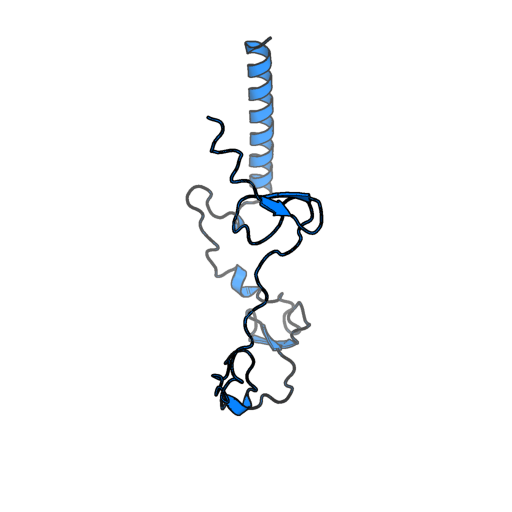 1
ATOM 764 O O . PRO A 1 108 ? 20.906 9.761 15.092 1.00 58.06 108 PRO A O 1
ATOM 767 N N . GLY A 1 109 ? 20.649 10.532 17.190 1.00 67.56 109 GLY A N 1
ATOM 768 C CA . GLY A 1 109 ? 20.956 11.943 16.921 1.00 67.56 109 GLY A CA 1
ATOM 769 C C . GLY A 1 109 ? 19.744 12.878 16.812 1.00 67.56 109 GLY A C 1
ATOM 770 O O . GLY A 1 109 ? 19.908 14.076 17.023 1.00 67.56 109 GLY A O 1
ATOM 771 N N . VAL A 1 110 ? 18.535 12.363 16.550 1.00 64.50 110 VAL A N 1
ATOM 772 C CA . VAL A 1 110 ? 17.311 13.187 16.394 1.00 64.50 110 VAL A CA 1
ATOM 773 C C . VAL A 1 110 ? 16.303 12.961 17.532 1.00 64.50 110 VAL A C 1
ATOM 775 O O . VAL A 1 110 ? 15.523 13.860 17.849 1.00 64.50 110 VAL A O 1
ATOM 778 N N . GLY A 1 111 ? 16.362 11.806 18.205 1.00 66.12 111 GLY A N 1
ATOM 779 C CA . GLY A 1 111 ? 15.429 11.450 19.279 1.00 66.12 111 GLY A CA 1
ATOM 780 C C . GLY A 1 111 ? 14.018 11.137 18.764 1.00 66.12 111 GLY A C 1
ATOM 781 O O . GLY A 1 111 ? 13.786 11.009 17.562 1.00 66.12 111 GLY A O 1
ATOM 782 N N . ASP A 1 112 ? 13.065 10.989 19.683 1.00 61.12 112 ASP A N 1
ATOM 783 C CA . ASP A 1 112 ? 11.673 10.641 19.375 1.00 61.12 112 ASP A CA 1
ATOM 784 C C . ASP A 1 112 ? 10.921 11.828 18.731 1.00 61.12 112 ASP A C 1
ATOM 786 O O . ASP A 1 112 ? 10.512 12.791 19.390 1.00 61.12 112 ASP A O 1
ATOM 790 N N . LEU A 1 113 ? 10.714 11.747 17.413 1.00 58.59 113 LEU A N 1
ATOM 791 C CA . LEU A 1 113 ? 9.998 12.753 16.615 1.00 58.59 113 LEU A CA 1
ATOM 792 C C . LEU A 1 113 ? 8.497 12.840 16.944 1.00 58.59 113 LEU A C 1
ATOM 794 O O . LEU A 1 113 ? 7.850 13.860 16.650 1.00 58.59 113 LEU A O 1
ATOM 798 N N . THR A 1 114 ? 7.928 11.793 17.545 1.00 58.44 114 THR A N 1
ATOM 799 C CA . THR A 1 114 ? 6.506 11.741 17.908 1.00 58.44 114 THR A CA 1
ATOM 800 C C . THR A 1 114 ? 6.202 12.409 19.244 1.00 58.44 114 THR A C 1
ATOM 802 O O . THR A 1 114 ? 5.089 12.906 19.421 1.00 58.44 114 THR A O 1
ATOM 805 N N . LYS A 1 115 ? 7.204 12.575 20.117 1.00 60.19 115 LYS A N 1
ATOM 806 C CA . LYS A 1 115 ? 7.096 13.382 21.347 1.00 60.19 115 LYS A CA 1
ATOM 807 C C . LYS A 1 115 ? 7.400 14.871 21.169 1.00 60.19 115 LYS A C 1
ATOM 809 O O . LYS A 1 115 ? 7.235 15.639 22.118 1.00 60.19 115 LYS A O 1
ATOM 814 N N . MET A 1 116 ? 7.795 15.326 19.975 1.00 57.47 116 MET A N 1
ATOM 815 C CA . MET A 1 116 ? 8.033 16.756 19.744 1.00 57.47 116 MET A CA 1
ATOM 816 C C . MET A 1 116 ? 6.727 17.561 19.800 1.00 57.47 116 MET A C 1
ATOM 818 O O . MET A 1 116 ? 5.960 17.620 18.834 1.00 57.47 116 MET A O 1
ATOM 822 N N . SER A 1 117 ? 6.525 18.232 20.937 1.00 69.12 117 SER A N 1
ATOM 823 C CA . SER A 1 117 ? 5.503 19.257 21.170 1.00 69.12 117 SER A CA 1
ATOM 824 C C . SER A 1 117 ? 5.450 20.277 20.024 1.00 69.12 117 SER A C 1
ATOM 826 O O . SER A 1 117 ? 6.480 20.679 19.475 1.00 69.12 117 SER A O 1
ATOM 828 N N . ARG A 1 118 ? 4.243 20.761 19.687 1.00 71.81 118 ARG A N 1
ATOM 829 C CA . ARG A 1 118 ? 4.038 21.803 18.658 1.00 71.81 118 ARG A CA 1
ATOM 830 C C . ARG A 1 118 ? 4.897 23.050 18.914 1.00 71.81 118 ARG A C 1
ATOM 832 O O . ARG A 1 118 ? 5.360 23.667 17.960 1.00 71.81 118 ARG A O 1
ATOM 839 N N . ALA A 1 119 ? 5.163 23.371 20.182 1.00 69.12 119 ALA A N 1
ATOM 840 C CA . ALA A 1 119 ? 6.026 24.485 20.570 1.00 69.12 119 ALA A CA 1
ATOM 841 C C . ALA A 1 119 ? 7.501 24.245 20.205 1.00 69.12 119 ALA A C 1
ATOM 843 O O . ALA A 1 119 ? 8.181 25.157 19.743 1.00 69.12 119 ALA A O 1
ATOM 844 N N . GLN A 1 120 ? 7.988 23.010 20.338 1.00 75.50 120 GLN A N 1
ATOM 845 C CA . GLN A 1 120 ? 9.368 22.653 20.007 1.00 75.50 120 GLN A CA 1
ATOM 846 C C . GLN A 1 120 ? 9.598 22.632 18.491 1.00 75.50 120 GLN A C 1
ATOM 848 O O . GLN A 1 120 ? 10.632 23.099 18.018 1.00 75.50 120 GLN A O 1
ATOM 853 N N . ARG A 1 121 ? 8.599 22.190 17.712 1.00 75.56 121 ARG A N 1
ATOM 854 C CA . ARG A 1 121 ? 8.638 22.273 16.241 1.00 75.56 121 ARG A CA 1
ATOM 855 C C . ARG A 1 121 ? 8.704 23.724 15.750 1.00 75.56 121 ARG A C 1
ATOM 857 O O . ARG A 1 121 ? 9.502 24.028 14.868 1.00 75.56 121 ARG A O 1
ATOM 864 N N . LEU A 1 122 ? 7.917 24.621 16.353 1.00 82.06 122 LEU A N 1
ATOM 865 C CA . LEU A 1 122 ? 7.975 26.060 16.065 1.00 82.06 122 LEU A CA 1
ATOM 866 C C . LEU A 1 122 ? 9.326 26.672 16.458 1.00 82.06 122 LEU A C 1
ATOM 868 O O . LEU A 1 122 ? 9.873 27.465 15.696 1.00 82.06 122 LEU A O 1
ATOM 872 N N . GLY A 1 123 ? 9.892 26.265 17.598 1.00 82.56 123 GLY A N 1
ATOM 873 C CA . GLY A 1 123 ? 11.212 26.716 18.042 1.00 82.56 123 GLY A CA 1
ATOM 874 C C . GLY A 1 123 ? 12.335 26.345 17.069 1.00 82.56 123 GLY A C 1
ATOM 875 O O . GLY A 1 123 ? 13.146 27.199 16.720 1.00 82.56 123 GLY A O 1
ATOM 876 N N . ILE A 1 124 ? 12.352 25.102 16.573 1.00 85.75 124 ILE A N 1
ATOM 877 C CA . ILE A 1 124 ? 13.351 24.641 15.592 1.00 85.75 124 ILE A CA 1
ATOM 878 C C . ILE A 1 124 ? 13.197 25.392 14.266 1.00 85.75 124 ILE A C 1
ATOM 880 O O . ILE A 1 124 ? 14.190 25.865 13.714 1.00 85.75 124 ILE A O 1
ATOM 884 N N . ALA A 1 125 ? 11.964 25.548 13.774 1.00 85.50 125 ALA A N 1
ATOM 885 C CA . ALA A 1 125 ? 11.706 26.280 12.536 1.00 85.50 125 ALA A CA 1
ATOM 886 C C . ALA A 1 125 ? 12.167 27.742 12.636 1.00 85.50 125 ALA A C 1
ATOM 888 O O . ALA A 1 125 ? 12.849 28.238 11.741 1.00 85.50 125 ALA A O 1
ATOM 889 N N . PHE A 1 126 ? 11.855 28.416 13.747 1.00 91.25 126 PHE A N 1
ATOM 890 C CA . PHE A 1 126 ? 12.283 29.794 13.976 1.00 91.25 126 PHE A CA 1
ATOM 891 C C . PHE A 1 126 ? 13.810 29.908 14.087 1.00 91.25 126 PHE A C 1
ATOM 893 O O . PHE A 1 126 ? 14.409 30.774 13.451 1.00 91.25 126 PHE A O 1
ATOM 900 N N . GLY A 1 127 ? 14.451 28.996 14.825 1.00 92.38 127 GLY A N 1
ATOM 901 C CA . GLY A 1 127 ? 15.907 28.957 14.960 1.00 92.38 127 GLY A CA 1
ATOM 902 C C . GLY A 1 127 ? 16.622 28.776 13.619 1.00 92.38 127 GLY A C 1
ATOM 903 O O . GLY A 1 127 ? 17.570 29.503 13.331 1.00 92.38 127 GLY A O 1
ATOM 904 N N . ALA A 1 128 ? 16.133 27.869 12.768 1.00 94.38 128 ALA A N 1
ATOM 905 C CA . ALA A 1 128 ? 16.695 27.641 11.437 1.00 94.38 128 ALA A CA 1
ATOM 906 C C . ALA A 1 128 ? 16.571 28.877 10.530 1.00 94.38 128 ALA A C 1
ATOM 908 O O . ALA A 1 128 ? 17.530 29.236 9.846 1.00 94.38 128 ALA A O 1
ATOM 909 N N . VAL A 1 129 ? 15.422 29.563 10.559 1.00 96.69 129 VAL A N 1
ATOM 910 C CA . VAL A 1 129 ? 15.204 30.796 9.785 1.00 96.69 129 VAL A CA 1
ATOM 911 C C . VAL A 1 129 ? 16.136 31.911 10.255 1.00 96.69 129 VAL A C 1
ATOM 913 O O . VAL A 1 129 ? 16.792 32.543 9.430 1.00 96.69 129 VAL A O 1
ATOM 916 N N . VAL A 1 130 ? 16.247 32.132 11.568 1.00 96.50 130 VAL A N 1
ATOM 917 C CA . VAL A 1 130 ? 17.144 33.160 12.121 1.00 96.50 130 VAL A CA 1
ATOM 918 C C . VAL A 1 130 ? 18.602 32.849 11.783 1.00 96.50 130 VAL A C 1
ATOM 920 O O . VAL A 1 130 ? 19.315 33.736 11.320 1.00 96.50 130 VAL A O 1
ATOM 923 N N . ALA A 1 131 ? 19.039 31.597 11.945 1.00 96.69 131 ALA A N 1
ATOM 924 C CA . ALA A 1 131 ? 20.396 31.182 11.597 1.00 96.69 131 ALA A CA 1
ATOM 925 C C . ALA A 1 131 ? 20.704 31.415 10.109 1.00 96.69 131 ALA A C 1
ATOM 927 O O . ALA A 1 131 ? 21.776 31.920 9.776 1.00 96.69 131 ALA A O 1
ATOM 928 N N . PHE A 1 132 ? 19.753 31.111 9.222 1.00 97.31 132 PHE A N 1
ATOM 929 C CA . PHE A 1 132 ? 19.890 31.367 7.791 1.00 97.31 132 PHE A CA 1
ATOM 930 C C . PHE A 1 132 ? 19.991 32.866 7.476 1.00 97.31 132 PHE A C 1
ATOM 932 O O . PHE A 1 132 ? 20.870 33.268 6.716 1.00 97.31 132 PHE A O 1
ATOM 939 N N . ILE A 1 133 ? 19.149 33.703 8.093 1.00 97.50 133 ILE A N 1
ATOM 940 C CA . ILE A 1 133 ? 19.205 35.165 7.926 1.00 97.50 133 ILE A CA 1
ATOM 941 C C . ILE A 1 133 ? 20.566 35.699 8.379 1.00 97.50 133 ILE A C 1
ATOM 943 O O . ILE A 1 133 ? 21.216 36.423 7.627 1.00 97.50 133 ILE A O 1
ATOM 947 N N . VAL A 1 134 ? 21.028 35.307 9.570 1.00 97.69 134 VAL A N 1
ATOM 948 C CA . VAL A 1 134 ? 22.334 35.726 10.103 1.00 97.69 134 VAL A CA 1
ATOM 949 C C . VAL A 1 134 ? 23.458 35.311 9.153 1.00 97.69 134 VAL A C 1
ATOM 951 O O . VAL A 1 134 ? 24.283 36.144 8.779 1.00 97.69 134 VAL A O 1
ATOM 954 N N . LEU A 1 135 ? 23.456 34.060 8.689 1.00 97.75 135 LEU A N 1
ATOM 955 C CA . LEU A 1 135 ? 24.451 33.563 7.742 1.00 97.75 135 LEU A CA 1
ATOM 956 C C . LEU A 1 135 ? 24.465 34.377 6.439 1.00 97.75 135 LEU A C 1
ATOM 958 O O . LEU A 1 135 ? 25.534 34.787 5.989 1.00 97.75 135 LEU A O 1
ATOM 962 N N . MET A 1 136 ? 23.295 34.647 5.854 1.00 97.69 136 MET A N 1
ATOM 963 C CA . MET A 1 136 ? 23.179 35.450 4.632 1.00 97.69 136 MET A CA 1
ATOM 964 C C . MET A 1 136 ? 23.670 36.885 4.846 1.00 97.69 136 MET A C 1
ATOM 966 O O . MET A 1 136 ? 24.391 37.408 4.003 1.00 97.69 136 MET A O 1
ATOM 970 N N . THR A 1 137 ? 23.342 37.515 5.979 1.00 97.38 137 THR A N 1
ATOM 971 C CA . THR A 1 137 ? 23.831 38.872 6.282 1.00 97.38 137 THR A CA 1
ATOM 972 C C . THR A 1 137 ? 25.349 38.926 6.429 1.00 97.38 137 THR A C 1
ATOM 974 O O . THR A 1 137 ? 25.975 39.833 5.887 1.00 97.38 137 THR A O 1
ATOM 977 N N . LEU A 1 138 ? 25.955 37.939 7.096 1.00 97.62 138 LEU A N 1
ATOM 978 C CA . LEU A 1 138 ? 27.408 37.852 7.238 1.00 97.62 138 LEU A CA 1
ATOM 979 C C . LEU A 1 138 ? 28.092 37.634 5.888 1.00 97.62 138 LEU A C 1
ATOM 981 O O . LEU A 1 138 ? 29.085 38.292 5.599 1.00 97.62 138 LEU A O 1
ATOM 985 N N . LEU A 1 139 ? 27.548 36.754 5.044 1.00 97.81 139 LEU A N 1
ATOM 986 C CA . LEU A 1 139 ? 28.073 36.530 3.697 1.00 97.81 139 LEU A CA 1
ATOM 987 C C . LEU A 1 139 ? 28.009 37.803 2.849 1.00 97.81 139 LEU A C 1
ATOM 989 O O . LEU A 1 139 ? 29.001 38.142 2.214 1.00 97.81 139 LEU A O 1
ATOM 993 N N . SER A 1 140 ? 26.900 38.544 2.889 1.00 96.38 140 SER A N 1
ATOM 994 C CA . SER A 1 140 ? 26.782 39.824 2.180 1.00 96.38 140 SER A CA 1
ATOM 995 C C . SER A 1 140 ? 27.792 40.871 2.656 1.00 96.38 140 SER A C 1
ATOM 997 O O . SER A 1 140 ? 28.299 41.621 1.835 1.00 96.38 140 SER A O 1
ATOM 999 N N . LEU A 1 141 ? 28.102 40.920 3.956 1.00 96.69 141 LEU A N 1
ATOM 1000 C CA . LEU A 1 141 ? 29.101 41.846 4.512 1.00 96.69 141 LEU A CA 1
ATOM 1001 C C . LEU A 1 141 ? 30.549 41.450 4.193 1.00 96.69 141 LEU A C 1
ATOM 1003 O O . LEU A 1 141 ? 31.432 42.296 4.244 1.00 96.69 141 LEU A O 1
ATOM 1007 N N . LEU A 1 142 ? 30.805 40.163 3.950 1.00 95.88 142 LEU A N 1
ATOM 1008 C CA . LEU A 1 142 ? 32.146 39.644 3.668 1.00 95.88 142 LEU A CA 1
ATOM 1009 C C . LEU A 1 142 ? 32.469 39.617 2.168 1.00 95.88 142 LEU A C 1
ATOM 1011 O O . LEU A 1 142 ? 33.639 39.708 1.806 1.00 95.88 142 LEU A O 1
ATOM 1015 N N . LEU A 1 143 ? 31.459 39.421 1.313 1.00 94.19 143 LEU A N 1
ATOM 1016 C CA . LEU A 1 143 ? 31.610 39.328 -0.146 1.00 94.19 143 LEU A CA 1
ATOM 1017 C C . LEU A 1 143 ? 31.248 40.627 -0.886 1.00 94.19 143 LEU A C 1
ATOM 1019 O O . LEU A 1 143 ? 31.529 40.717 -2.083 1.00 94.19 143 LEU A O 1
ATOM 1023 N N . GLY A 1 144 ? 30.594 41.578 -0.217 1.00 74.00 144 GLY A N 1
ATOM 1024 C CA . GLY A 1 144 ? 30.294 42.918 -0.734 1.00 74.00 144 GLY A CA 1
ATOM 1025 C C . GLY A 1 144 ? 31.290 43.946 -0.229 1.00 74.00 144 GLY A C 1
ATOM 1026 O O . GLY A 1 144 ? 31.651 44.830 -1.036 1.00 74.00 144 GLY A O 1
#

Sequence (144 aa):
MEDLLETASRCPHCRASIRPGAPWCTLCHADLRPAPEPEPAPAPVVRPVDPLTAPAALLGLPAQAGAEPTWPCTTCGAANPIAATACTACGAGFLAGLRDEAPLLEIPGVGDLTKMSRAQRLGIAFGAVVAFIVLMTLLSLLLG

pLDDT: mean 81.77, std 14.01, range [47.59, 97.81]

Foldseek 3Di:
DCVVVVQFDADPPPRDTDHPPDQADPPPRDGPDPDDDPDPDDDDDPDPDDPVPDDCVVVVHDPPPDDQDWDADPVPRDTHGPPDQADPVPRHGDVNVVVVPDPPDQDPPPGRPPPQDPVNVVVVVVVVVVVVVVVVVVCVVVVD

Radius of gyration: 33.28 Å; chains: 1; bounding box: 62×74×66 Å

Secondary structure (DSSP, 8-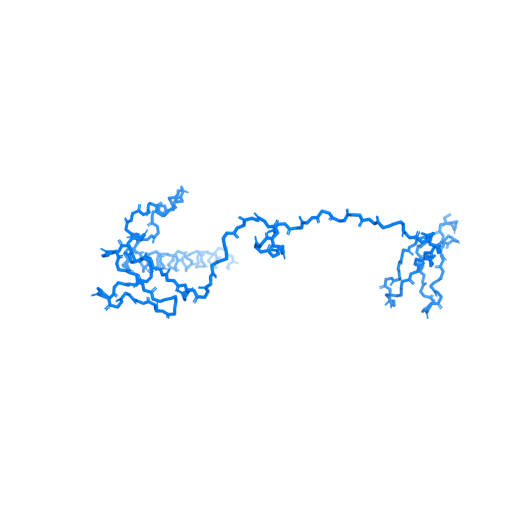state):
--TTTTT-EE-TTT--EE-TT-SB-TTT--B-PPPPP-PPPPP---PPP-TTTS-GGGGT---------EEE-TTT--EEETT-SB-TTT-PBTTTTHHHH-----BTTTB-TTS--HHHHHHHHHHHHHHHHHHHHHHHHHH-